Protein AF-A0A3C2D4M3-F1 (afdb_monomer_lite)

Structure (mmCIF, N/CA/C/O backbone):
data_AF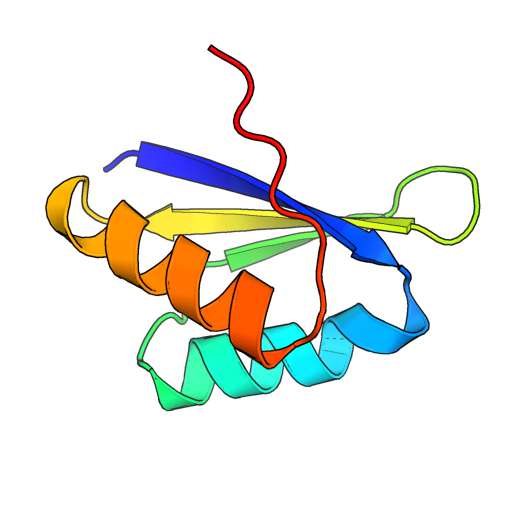-A0A3C2D4M3-F1
#
_entry.id   AF-A0A3C2D4M3-F1
#
loop_
_atom_site.group_PDB
_atom_site.id
_atom_site.type_symbol
_atom_site.label_atom_id
_atom_site.label_alt_id
_atom_site.label_comp_id
_atom_site.label_asym_id
_atom_site.label_entity_id
_atom_site.label_seq_id
_atom_site.pdbx_PDB_ins_code
_atom_site.Cartn_x
_atom_site.Cartn_y
_atom_site.Cartn_z
_atom_site.occupancy
_atom_site.B_iso_or_equiv
_atom_site.auth_seq_id
_atom_site.auth_comp_id
_atom_site.auth_asym_id
_atom_site.auth_atom_id
_atom_site.pdbx_PDB_model_num
ATOM 1 N N . MET A 1 1 ? -11.571 14.259 7.404 1.00 66.19 1 MET A N 1
ATOM 2 C CA . MET A 1 1 ? -10.819 13.323 6.536 1.00 66.19 1 MET A CA 1
ATOM 3 C C . MET A 1 1 ? -9.501 13.970 6.142 1.00 66.19 1 MET A C 1
ATOM 5 O O . MET A 1 1 ? -9.489 15.176 5.923 1.00 66.19 1 MET A O 1
ATOM 9 N N . LYS A 1 2 ? -8.400 13.217 6.102 1.00 76.06 2 LYS A N 1
ATOM 10 C CA . LYS A 1 2 ? -7.096 13.676 5.608 1.00 76.06 2 LYS A CA 1
ATOM 11 C C . LYS A 1 2 ? -6.682 12.838 4.403 1.00 76.06 2 LYS A C 1
ATOM 13 O O . LYS A 1 2 ? -6.955 11.642 4.361 1.00 76.06 2 LYS A O 1
ATOM 18 N N . LYS A 1 3 ? -6.007 13.486 3.455 1.00 81.81 3 LYS A N 1
ATOM 19 C CA . LYS A 1 3 ? -5.367 12.823 2.320 1.00 81.81 3 LYS A CA 1
ATOM 20 C C . LYS A 1 3 ? -3.952 12.432 2.719 1.00 81.81 3 LYS A C 1
ATOM 22 O O . LYS A 1 3 ? -3.187 13.291 3.156 1.00 81.81 3 LYS A O 1
ATOM 27 N N . VAL A 1 4 ? -3.616 11.155 2.588 1.00 85.00 4 VAL A N 1
ATOM 28 C CA . VAL A 1 4 ? -2.255 10.648 2.790 1.00 85.00 4 VAL A CA 1
ATOM 29 C C . VAL A 1 4 ? -1.697 10.266 1.428 1.00 85.00 4 VAL A C 1
ATOM 31 O O . VAL A 1 4 ? -2.286 9.433 0.751 1.00 85.00 4 VAL A O 1
ATOM 34 N N . GLY A 1 5 ? -0.590 10.889 1.022 1.00 85.06 5 GLY A N 1
ATOM 35 C CA . GLY A 1 5 ? 0.144 10.522 -0.190 1.00 85.06 5 GLY A CA 1
ATOM 36 C C . GLY A 1 5 ? 1.277 9.555 0.138 1.00 85.06 5 GLY A C 1
ATOM 37 O O . GLY A 1 5 ? 2.073 9.829 1.038 1.00 85.06 5 GLY A O 1
ATOM 38 N N . ILE A 1 6 ? 1.346 8.439 -0.580 1.00 86.19 6 ILE A N 1
ATOM 39 C CA . ILE A 1 6 ? 2.389 7.422 -0.457 1.00 86.19 6 ILE A CA 1
ATOM 40 C C . ILE A 1 6 ? 3.058 7.250 -1.816 1.00 86.19 6 ILE A C 1
ATOM 42 O O . ILE A 1 6 ? 2.444 6.753 -2.755 1.00 86.19 6 ILE A O 1
ATOM 46 N N . VAL A 1 7 ? 4.336 7.611 -1.916 1.00 86.00 7 VAL A N 1
ATOM 47 C CA . VAL A 1 7 ? 5.136 7.318 -3.110 1.00 86.00 7 VAL A CA 1
ATOM 48 C C . VAL A 1 7 ? 5.638 5.879 -3.028 1.00 86.00 7 VAL A C 1
ATOM 50 O O . VAL A 1 7 ? 6.201 5.467 -2.016 1.00 86.00 7 VAL A O 1
ATOM 53 N N . CYS A 1 8 ? 5.403 5.117 -4.087 1.00 83.88 8 CYS A N 1
ATOM 54 C CA . CYS A 1 8 ? 5.641 3.685 -4.162 1.00 83.88 8 CYS A CA 1
ATOM 55 C C . CYS A 1 8 ? 6.210 3.325 -5.537 1.00 83.88 8 CYS A C 1
ATOM 57 O O . CYS A 1 8 ? 5.754 3.866 -6.544 1.00 83.88 8 CYS A O 1
ATOM 59 N N . ASP A 1 9 ? 7.178 2.410 -5.591 1.00 86.56 9 ASP A N 1
ATOM 60 C CA . ASP A 1 9 ? 7.651 1.856 -6.861 1.00 86.56 9 ASP A CA 1
ATOM 61 C C . ASP A 1 9 ? 6.510 1.105 -7.566 1.00 86.56 9 ASP A C 1
ATOM 63 O O . ASP A 1 9 ? 5.735 0.385 -6.929 1.00 86.56 9 ASP A O 1
ATOM 67 N N . ASN A 1 10 ? 6.426 1.193 -8.893 1.00 85.75 10 ASN A N 1
ATOM 68 C CA . ASN A 1 10 ? 5.320 0.624 -9.671 1.00 85.75 10 ASN A CA 1
ATOM 69 C C . ASN A 1 10 ? 5.109 -0.882 -9.426 1.00 85.75 10 ASN A C 1
ATOM 71 O O . ASN A 1 10 ? 3.967 -1.339 -9.383 1.00 85.75 10 ASN A O 1
ATOM 75 N N . TYR A 1 11 ? 6.180 -1.650 -9.186 1.00 86.94 11 TYR A N 1
ATOM 76 C CA . TYR A 1 11 ? 6.089 -3.090 -8.899 1.00 86.94 11 TYR A CA 1
ATOM 77 C C . TYR A 1 11 ? 5.478 -3.409 -7.519 1.00 86.94 11 TYR A C 1
ATOM 79 O O . TYR A 1 11 ? 4.998 -4.521 -7.308 1.00 86.94 11 TYR A O 1
ATOM 87 N N . LYS A 1 12 ? 5.451 -2.446 -6.586 1.00 86.56 12 LYS A N 1
ATOM 88 C CA . LYS A 1 12 ? 4.858 -2.587 -5.242 1.00 86.56 12 LYS A CA 1
ATOM 89 C C . LYS A 1 12 ? 3.439 -2.024 -5.142 1.00 86.56 12 LYS A C 1
ATOM 91 O O . LYS A 1 12 ?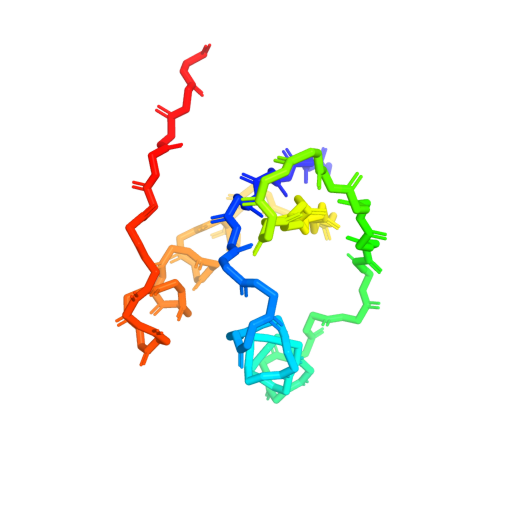 2.751 -2.311 -4.163 1.00 86.56 12 LYS A O 1
ATOM 96 N N . VAL A 1 13 ? 2.969 -1.273 -6.143 1.00 88.25 13 VAL A N 1
ATOM 97 C CA . VAL A 1 13 ? 1.635 -0.642 -6.143 1.00 88.25 13 VAL A CA 1
ATOM 98 C C . VAL A 1 13 ? 0.525 -1.669 -5.938 1.00 88.25 13 VAL A C 1
ATOM 100 O O . VAL A 1 13 ? -0.344 -1.456 -5.098 1.00 88.25 13 VAL A O 1
ATOM 103 N N . ASN A 1 14 ? 0.555 -2.789 -6.664 1.00 89.56 14 ASN A N 1
ATOM 104 C CA . ASN A 1 14 ? -0.493 -3.809 -6.561 1.00 89.56 14 ASN A CA 1
ATOM 105 C C . ASN A 1 14 ? -0.523 -4.452 -5.170 1.00 89.56 14 ASN A C 1
ATOM 107 O O . ASN A 1 14 ? -1.581 -4.500 -4.551 1.00 89.56 14 ASN A O 1
ATOM 111 N N . LYS A 1 15 ? 0.647 -4.819 -4.631 1.00 89.56 15 LYS A N 1
ATOM 112 C CA . LYS A 1 15 ? 0.764 -5.366 -3.273 1.00 89.56 15 LYS A CA 1
ATOM 113 C C . LYS A 1 15 ? 0.248 -4.381 -2.217 1.00 89.56 15 LYS A C 1
ATOM 115 O O . LYS A 1 15 ? -0.448 -4.771 -1.289 1.00 89.56 15 LYS A O 1
ATOM 120 N N . PHE A 1 16 ? 0.543 -3.090 -2.371 1.00 89.75 16 PHE A N 1
ATOM 121 C CA . PHE A 1 16 ? 0.040 -2.067 -1.454 1.00 89.75 16 PHE A CA 1
ATOM 122 C C . PHE A 1 16 ? -1.480 -1.882 -1.545 1.00 89.75 16 PHE A C 1
ATOM 124 O O . PHE A 1 16 ? -2.136 -1.736 -0.517 1.00 89.75 16 PHE A O 1
ATOM 131 N N . LYS A 1 17 ? -2.059 -1.928 -2.753 1.00 90.38 17 LYS A N 1
ATOM 132 C CA . LYS A 1 17 ? -3.519 -1.894 -2.944 1.00 90.38 17 LYS A CA 1
ATOM 133 C C . LYS A 1 17 ? -4.212 -3.076 -2.274 1.00 90.38 17 LYS A C 1
ATOM 135 O O . LYS A 1 17 ? -5.242 -2.882 -1.638 1.00 90.38 17 LYS A O 1
ATOM 140 N N . GLU A 1 18 ? -3.661 -4.277 -2.417 1.00 91.44 18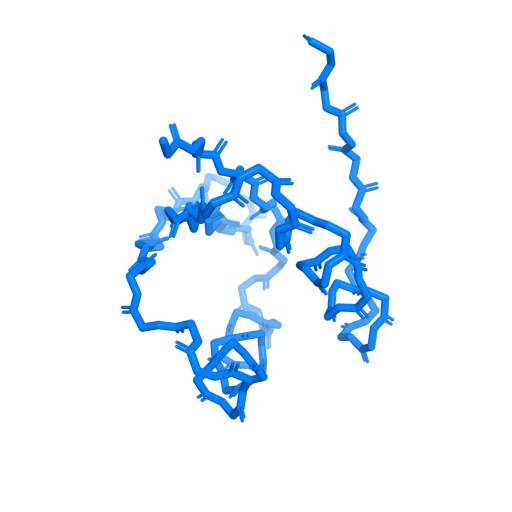 GLU A N 1
ATOM 141 C CA . GLU A 1 18 ? -4.208 -5.485 -1.794 1.00 91.44 18 GLU A CA 1
ATOM 142 C C . GLU A 1 18 ? -4.248 -5.345 -0.269 1.00 91.44 18 GLU A C 1
ATOM 144 O O . GLU A 1 18 ? -5.297 -5.554 0.332 1.00 91.44 18 GLU A O 1
ATOM 149 N N . GLU A 1 19 ? -3.159 -4.887 0.351 1.00 91.00 19 GLU A N 1
ATOM 150 C CA . GLU A 1 19 ? -3.118 -4.648 1.798 1.00 91.00 19 GLU A CA 1
ATOM 151 C C . GLU A 1 19 ? -4.094 -3.552 2.255 1.00 91.00 19 GLU A C 1
ATOM 153 O O . GLU A 1 19 ? -4.748 -3.701 3.289 1.00 91.00 19 GLU A O 1
ATOM 158 N N . LEU A 1 20 ? -4.243 -2.465 1.486 1.00 90.44 20 LEU A N 1
ATOM 159 C CA . LEU A 1 20 ? -5.246 -1.431 1.769 1.00 90.44 20 LEU A CA 1
ATOM 160 C C . LEU A 1 20 ? -6.662 -2.021 1.780 1.00 90.44 20 LEU A C 1
ATOM 162 O O . LEU A 1 20 ? -7.403 -1.810 2.741 1.00 90.44 20 LEU A O 1
ATOM 166 N N . ILE A 1 21 ? -7.012 -2.804 0.757 1.00 91.69 21 ILE A N 1
ATOM 167 C CA . ILE A 1 21 ? -8.331 -3.439 0.634 1.00 91.69 21 ILE A CA 1
ATOM 168 C C . ILE A 1 21 ? -8.555 -4.451 1.764 1.00 91.69 21 ILE A C 1
ATOM 170 O O . ILE A 1 21 ? -9.616 -4.436 2.386 1.00 91.69 21 ILE A O 1
ATOM 174 N N . LEU A 1 22 ? -7.558 -5.284 2.083 1.00 91.50 22 LEU A N 1
ATOM 175 C CA . LEU A 1 22 ? -7.622 -6.254 3.186 1.00 91.50 22 LEU A CA 1
ATOM 176 C C . LEU A 1 22 ? -7.869 -5.584 4.544 1.00 91.50 22 LEU A C 1
ATOM 178 O O . LEU A 1 22 ? -8.486 -6.177 5.428 1.00 91.50 22 LEU A O 1
ATOM 182 N N . LYS A 1 23 ? -7.404 -4.344 4.712 1.00 88.94 23 LYS A N 1
ATOM 183 C CA . LYS A 1 23 ? -7.608 -3.527 5.915 1.00 88.94 23 LYS A CA 1
ATOM 184 C C . LYS A 1 23 ? -8.869 -2.656 5.862 1.00 88.94 23 LYS A C 1
ATOM 186 O O . LYS A 1 23 ? -9.139 -1.937 6.818 1.00 88.94 23 LYS A O 1
ATOM 191 N N . GLY A 1 24 ? -9.657 -2.734 4.789 1.00 90.19 24 GLY A N 1
ATOM 192 C CA . GLY A 1 24 ? -10.915 -1.998 4.636 1.00 90.19 24 GLY A CA 1
ATOM 193 C C . GLY A 1 24 ? -10.768 -0.579 4.079 1.00 90.19 24 GLY A C 1
ATOM 194 O O . GLY A 1 24 ? -11.741 0.173 4.066 1.00 90.19 24 GLY A O 1
ATOM 195 N N . PHE A 1 25 ? -9.587 -0.197 3.590 1.00 89.38 25 PHE A N 1
ATOM 196 C CA . PHE A 1 25 ? -9.375 1.078 2.908 1.00 89.38 25 PHE A CA 1
ATOM 197 C C . PHE A 1 25 ? -9.692 0.925 1.420 1.00 89.38 25 PHE A C 1
ATOM 199 O O . PHE A 1 25 ? -8.885 0.401 0.658 1.00 89.38 25 PHE A O 1
ATOM 206 N N . THR A 1 26 ? -10.864 1.395 0.995 1.00 87.94 26 THR A N 1
ATOM 207 C CA . THR A 1 26 ? -11.302 1.336 -0.414 1.00 87.94 26 THR A CA 1
ATOM 208 C C . THR A 1 26 ? -11.285 2.692 -1.117 1.00 87.94 26 THR A C 1
ATOM 210 O O . THR A 1 26 ? -11.390 2.746 -2.338 1.00 87.94 26 THR A O 1
ATOM 213 N N . ASP A 1 27 ? -11.160 3.787 -0.364 1.00 90.56 27 ASP A N 1
ATOM 214 C CA . ASP A 1 27 ? -11.116 5.155 -0.889 1.00 90.56 27 ASP A CA 1
ATOM 215 C C . ASP A 1 27 ? -9.659 5.590 -1.114 1.00 90.56 27 ASP A C 1
ATOM 217 O O . ASP A 1 27 ? -9.020 6.228 -0.266 1.00 90.56 27 ASP A O 1
ATOM 221 N N . PHE A 1 28 ? -9.105 5.163 -2.251 1.00 91.19 28 PHE A N 1
ATOM 222 C CA . PHE A 1 28 ? -7.766 5.539 -2.681 1.00 91.19 28 PHE A CA 1
ATOM 223 C C . PHE A 1 28 ? -7.653 5.703 -4.198 1.00 91.19 28 PHE A C 1
ATOM 225 O O . PHE A 1 28 ? -8.326 5.038 -4.983 1.00 91.19 28 PHE A O 1
ATOM 232 N N . GLU A 1 29 ? -6.717 6.550 -4.608 1.00 91.69 29 GLU A N 1
ATOM 233 C CA . GLU A 1 29 ? -6.376 6.815 -6.002 1.00 91.69 29 GLU A CA 1
ATOM 234 C C . GLU A 1 29 ? -4.889 6.554 -6.236 1.00 91.69 29 GLU A C 1
ATOM 236 O O . GLU A 1 29 ? -4.065 6.725 -5.338 1.00 91.69 29 GLU A O 1
ATOM 241 N N . VAL A 1 30 ? -4.526 6.154 -7.456 1.00 90.62 30 VAL A N 1
ATOM 242 C CA . VAL A 1 30 ? -3.123 5.980 -7.851 1.00 90.62 30 VAL A CA 1
ATOM 243 C C . VAL A 1 30 ? -2.799 6.922 -8.991 1.00 90.62 30 VAL A C 1
ATOM 245 O O . VAL A 1 30 ? -3.404 6.854 -10.057 1.00 90.62 30 VAL A O 1
ATOM 248 N N . ILE A 1 31 ? -1.822 7.785 -8.750 1.00 91.50 31 ILE A N 1
ATOM 249 C CA . ILE A 1 31 ? -1.345 8.808 -9.668 1.00 91.50 31 ILE A CA 1
ATOM 250 C C . ILE A 1 31 ? 0.045 8.376 -10.147 1.00 91.50 31 ILE A C 1
ATOM 252 O O . ILE A 1 31 ? 0.981 8.375 -9.343 1.00 91.50 31 ILE A O 1
ATOM 256 N N . PRO A 1 32 ? 0.216 8.003 -11.425 1.00 90.06 32 PRO A N 1
ATOM 257 C CA . PRO A 1 32 ? 1.531 7.682 -11.971 1.00 90.06 32 PRO A CA 1
ATOM 258 C C . PRO A 1 32 ?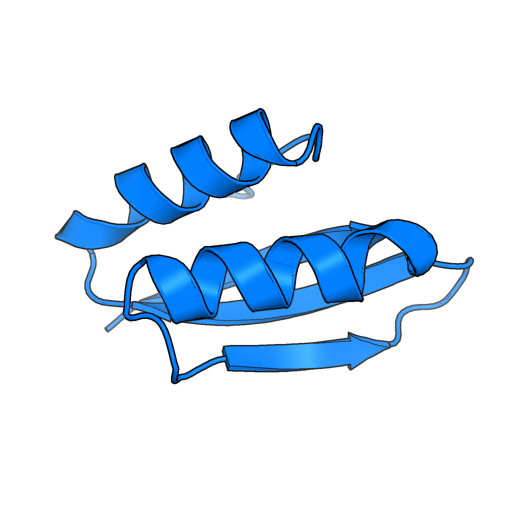 2.481 8.879 -11.845 1.00 90.06 32 PRO A C 1
ATOM 260 O O . PRO A 1 32 ? 2.094 10.013 -12.133 1.00 90.06 32 PRO A O 1
ATOM 263 N N . LEU A 1 33 ? 3.724 8.637 -11.430 1.00 87.62 33 LEU A N 1
ATOM 264 C CA . LEU A 1 33 ? 4.785 9.642 -11.385 1.00 87.62 33 LEU A CA 1
ATOM 265 C C . LEU A 1 33 ? 5.887 9.317 -12.409 1.00 87.62 33 LEU A C 1
ATOM 267 O O . LEU A 1 33 ? 6.029 8.173 -12.844 1.00 87.62 33 LEU A O 1
ATOM 271 N N . PRO A 1 34 ? 6.712 10.305 -12.798 1.00 81.50 34 PRO A N 1
ATOM 272 C CA . PRO A 1 34 ? 7.923 10.036 -13.567 1.00 81.50 34 PRO A CA 1
ATOM 273 C C . PRO A 1 34 ? 8.884 9.126 -12.779 1.00 81.50 34 PRO A C 1
ATOM 275 O O . PRO A 1 34 ? 9.006 9.290 -11.566 1.00 81.50 34 PRO A O 1
ATOM 278 N N . LYS A 1 35 ? 9.640 8.263 -13.482 1.00 80.69 35 LYS A N 1
ATOM 279 C CA . LYS A 1 35 ? 10.698 7.371 -12.943 1.00 80.69 35 LYS A CA 1
ATOM 280 C C . LYS A 1 35 ? 10.208 6.136 -12.166 1.00 80.69 35 LYS A C 1
ATOM 282 O O . LYS A 1 35 ? 10.626 5.925 -11.035 1.00 80.69 35 LYS A O 1
ATOM 287 N N . ASP A 1 36 ? 9.346 5.325 -12.778 1.00 85.69 36 ASP A N 1
ATOM 288 C CA . ASP A 1 36 ? 8.924 4.008 -12.257 1.00 85.69 36 ASP A CA 1
ATOM 289 C C . ASP A 1 36 ? 8.262 4.011 -10.871 1.00 85.69 36 ASP A C 1
ATOM 291 O O . ASP A 1 36 ? 8.161 2.976 -10.211 1.00 85.69 36 ASP A O 1
ATOM 295 N N . CYS A 1 37 ? 7.733 5.164 -10.470 1.00 87.50 37 CYS A N 1
ATOM 296 C CA . CYS A 1 37 ? 7.012 5.352 -9.222 1.00 87.50 37 CYS A CA 1
ATOM 297 C C . CYS A 1 37 ? 5.568 5.778 -9.485 1.00 87.50 37 CYS A C 1
ATOM 299 O O . CYS A 1 37 ? 5.232 6.373 -10.507 1.00 87.50 37 CYS A O 1
ATOM 301 N N . SER A 1 38 ? 4.717 5.547 -8.498 1.00 89.62 38 SER A N 1
ATOM 302 C CA . SER A 1 38 ? 3.356 6.055 -8.425 1.00 89.62 38 SER A CA 1
ATOM 303 C C . SER A 1 38 ? 3.115 6.665 -7.050 1.00 89.62 38 SER A C 1
ATOM 305 O O . SER A 1 38 ? 3.670 6.219 -6.048 1.00 89.62 38 SER A O 1
ATOM 307 N N . ASN A 1 39 ? 2.274 7.687 -6.989 1.00 90.06 39 ASN A N 1
ATOM 308 C CA . ASN A 1 39 ? 1.765 8.239 -5.745 1.00 90.06 39 ASN A CA 1
ATOM 309 C C . ASN A 1 39 ? 0.370 7.676 -5.474 1.00 90.06 39 ASN A C 1
ATOM 311 O O . ASN A 1 39 ? -0.543 7.859 -6.275 1.00 90.06 39 ASN A O 1
ATOM 315 N N . ILE A 1 40 ? 0.200 7.005 -4.346 1.00 89.88 40 ILE A N 1
ATOM 316 C CA . ILE A 1 40 ? -1.072 6.460 -3.889 1.00 89.88 40 ILE A CA 1
ATOM 317 C C . ILE A 1 40 ? -1.649 7.444 -2.881 1.00 89.88 40 ILE A C 1
ATOM 319 O O . ILE A 1 40 ? -1.039 7.706 -1.847 1.00 89.88 40 ILE A O 1
ATOM 323 N N . VAL A 1 41 ? -2.807 8.015 -3.189 1.00 90.50 41 VAL A N 1
ATOM 324 C CA . VAL A 1 41 ? -3.511 8.952 -2.315 1.00 90.50 41 VAL A CA 1
ATOM 325 C C . VAL A 1 41 ? -4.638 8.202 -1.631 1.00 90.50 41 VAL A C 1
ATOM 327 O O . VAL A 1 41 ? -5.558 7.753 -2.300 1.00 90.50 41 VAL A O 1
ATOM 330 N N . VAL A 1 42 ? -4.578 8.073 -0.309 1.00 89.25 42 VAL A N 1
ATOM 331 C CA . VAL A 1 42 ? -5.611 7.400 0.489 1.00 89.25 42 VAL A CA 1
ATOM 332 C C . VAL A 1 42 ? -6.372 8.445 1.300 1.00 89.25 42 VAL A C 1
ATOM 334 O O . VAL A 1 42 ? -5.765 9.254 2.014 1.00 89.25 42 VAL A O 1
ATOM 337 N N . ASN A 1 43 ? -7.699 8.437 1.198 1.00 88.06 43 ASN A N 1
ATOM 338 C CA . ASN A 1 43 ? -8.573 9.279 2.005 1.00 88.06 43 ASN A CA 1
ATOM 339 C C . ASN A 1 43 ? -8.923 8.530 3.293 1.00 88.06 43 ASN A C 1
ATOM 341 O O . ASN A 1 43 ? -9.638 7.533 3.274 1.00 88.06 43 ASN A O 1
ATOM 345 N N . VAL A 1 44 ? -8.423 9.007 4.434 1.00 87.12 44 VAL A N 1
ATOM 346 C CA . VAL A 1 44 ? -8.640 8.336 5.726 1.00 87.12 44 VAL A CA 1
ATOM 347 C C . VAL A 1 44 ? -9.044 9.305 6.830 1.00 87.12 44 VAL A C 1
ATOM 349 O O . VAL A 1 44 ? -8.778 10.513 6.786 1.00 87.12 44 VAL A O 1
ATOM 352 N N . ALA A 1 45 ? -9.703 8.780 7.863 1.00 85.00 45 ALA A N 1
ATOM 353 C CA . ALA A 1 45 ? -9.842 9.485 9.132 1.00 85.00 45 ALA A CA 1
ATOM 354 C C . ALA A 1 45 ? -8.458 9.701 9.772 1.00 85.00 45 ALA A C 1
ATOM 356 O O . ALA A 1 45 ? -7.531 8.921 9.559 1.00 85.00 45 ALA A O 1
ATOM 357 N N . VAL A 1 46 ? -8.308 10.768 10.563 1.00 83.19 46 VAL A N 1
ATOM 358 C CA . VAL A 1 46 ? -7.010 11.148 11.160 1.00 83.19 46 VAL A CA 1
ATOM 359 C C . VAL A 1 46 ? -6.439 10.029 12.037 1.00 83.19 46 VAL A C 1
ATOM 361 O O . VAL A 1 46 ? -5.233 9.803 12.050 1.00 83.19 46 VAL A O 1
ATOM 364 N N . GLU A 1 47 ? -7.318 9.307 12.718 1.00 85.81 47 GLU A N 1
ATOM 365 C CA . GLU A 1 47 ? -7.009 8.213 13.640 1.00 85.81 47 GLU A CA 1
ATOM 366 C C . GLU A 1 47 ? -6.371 7.009 12.922 1.00 85.81 47 GLU A C 1
ATOM 368 O O . GLU A 1 47 ? -5.490 6.338 13.461 1.00 85.81 47 GLU A O 1
ATOM 373 N N . LEU A 1 48 ? -6.739 6.797 11.654 1.00 86.00 48 LEU A N 1
ATOM 374 C CA . LEU A 1 48 ? -6.318 5.654 10.841 1.00 86.00 48 LEU A CA 1
ATOM 375 C C . LEU A 1 48 ? -5.007 5.896 10.078 1.00 86.00 48 LEU A C 1
ATOM 377 O O . LEU A 1 48 ? -4.466 4.981 9.463 1.00 86.00 48 LEU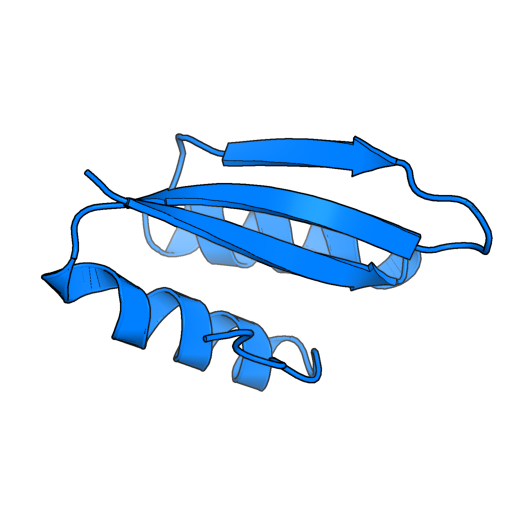 A O 1
ATOM 381 N N . ILE A 1 49 ? -4.433 7.103 10.151 1.00 84.25 49 ILE A N 1
ATOM 382 C CA . ILE A 1 49 ? -3.142 7.419 9.511 1.00 84.25 49 ILE A CA 1
ATOM 383 C C . ILE A 1 49 ? -2.029 6.494 10.027 1.00 84.25 49 ILE A C 1
ATOM 385 O O . ILE A 1 49 ? -1.135 6.105 9.273 1.00 84.25 49 ILE A O 1
ATOM 389 N N . SER A 1 50 ? -2.087 6.120 11.309 1.00 87.19 50 SER A N 1
ATOM 390 C CA . SER A 1 50 ? -1.117 5.199 11.909 1.00 87.19 50 SER A CA 1
ATOM 391 C C . SER A 1 50 ? -1.170 3.798 11.288 1.00 87.19 50 SER A C 1
ATOM 393 O O . SER A 1 50 ? -0.137 3.137 11.191 1.00 87.19 50 SER A O 1
ATOM 395 N N . GLU A 1 51 ? -2.336 3.360 10.807 1.00 87.81 51 GLU A N 1
ATOM 396 C CA . GLU A 1 51 ? -2.488 2.070 10.137 1.00 87.81 51 GLU A CA 1
ATOM 397 C C . GLU A 1 51 ? -1.892 2.087 8.736 1.00 87.81 51 GLU A C 1
ATOM 399 O O . GLU A 1 51 ? -1.151 1.173 8.385 1.00 87.81 51 GLU A O 1
ATOM 404 N N . ILE A 1 52 ? -2.101 3.169 7.981 1.00 86.06 52 ILE A N 1
ATOM 405 C CA . ILE A 1 52 ? -1.461 3.362 6.673 1.00 86.06 52 ILE A CA 1
ATOM 406 C C . ILE A 1 52 ? 0.066 3.284 6.803 1.00 86.06 52 ILE A C 1
ATOM 408 O O . ILE A 1 52 ? 0.729 2.623 6.007 1.00 86.06 52 ILE A O 1
ATOM 412 N N . SER A 1 53 ? 0.631 3.877 7.859 1.00 84.75 53 SER A N 1
ATOM 413 C CA . SER A 1 53 ? 2.064 3.769 8.152 1.00 84.75 53 SER A CA 1
ATOM 414 C C . SER A 1 53 ? 2.520 2.321 8.393 1.00 84.75 53 SER A C 1
ATOM 416 O O . SER A 1 53 ? 3.605 1.949 7.948 1.00 84.75 53 SER A O 1
ATOM 418 N N . LYS A 1 54 ? 1.720 1.495 9.081 1.00 87.12 54 LYS A N 1
ATOM 419 C CA . LYS A 1 54 ? 2.025 0.067 9.309 1.00 87.12 54 LYS A CA 1
ATOM 420 C C . LYS A 1 54 ? 1.937 -0.750 8.017 1.00 87.12 54 LYS A C 1
ATOM 422 O O . LYS A 1 54 ? 2.760 -1.638 7.796 1.00 87.12 54 LYS A O 1
ATOM 427 N N . ILE A 1 55 ? 0.981 -0.433 7.142 1.00 86.56 55 ILE A N 1
ATOM 428 C CA . ILE A 1 55 ? 0.859 -1.075 5.826 1.00 86.56 55 ILE A CA 1
ATOM 429 C C . ILE A 1 55 ? 2.098 -0.766 4.978 1.00 86.56 55 ILE A C 1
ATOM 431 O O . ILE A 1 55 ? 2.695 -1.678 4.412 1.00 86.56 55 ILE A O 1
ATOM 435 N N . CYS A 1 56 ? 2.559 0.489 4.964 1.00 84.38 56 CYS A N 1
ATOM 436 C CA . CYS A 1 56 ? 3.797 0.863 4.271 1.00 84.38 56 CYS A CA 1
ATOM 437 C C . CYS A 1 56 ? 5.000 0.043 4.760 1.00 84.38 56 CYS A C 1
ATOM 439 O O . CYS A 1 56 ? 5.765 -0.458 3.941 1.00 84.38 56 CYS A O 1
ATOM 441 N N . GLN A 1 57 ? 5.138 -0.156 6.075 1.00 82.44 57 GLN A N 1
ATOM 442 C CA . GLN A 1 57 ? 6.199 -0.998 6.644 1.00 82.44 57 GLN A CA 1
ATOM 443 C C . GLN A 1 57 ? 6.084 -2.464 6.200 1.00 82.44 57 GLN A C 1
ATOM 445 O O . GLN A 1 57 ? 7.090 -3.077 5.859 1.00 82.44 57 GLN A O 1
ATOM 450 N N . THR A 1 58 ? 4.864 -3.006 6.145 1.00 79.12 58 THR A N 1
ATOM 451 C CA . THR A 1 58 ? 4.590 -4.400 5.740 1.00 79.12 58 THR A CA 1
ATOM 452 C C . THR A 1 58 ? 4.944 -4.658 4.272 1.00 79.12 58 THR A C 1
ATOM 454 O O . THR A 1 58 ? 5.403 -5.739 3.905 1.00 79.12 58 THR A O 1
ATOM 457 N N . VAL A 1 59 ? 4.765 -3.650 3.418 1.00 76.88 59 VAL A N 1
ATOM 458 C CA . VAL A 1 59 ? 5.054 -3.722 1.976 1.00 76.88 59 VAL A CA 1
ATOM 459 C C . VAL A 1 59 ? 6.494 -3.278 1.656 1.00 76.88 59 VAL A C 1
ATOM 461 O O . VAL A 1 59 ? 6.881 -3.209 0.490 1.00 76.88 59 VAL A O 1
ATOM 464 N N . GLU A 1 60 ? 7.315 -3.015 2.680 1.00 72.88 60 GLU A N 1
ATOM 465 C CA . GLU A 1 60 ? 8.686 -2.499 2.547 1.00 72.88 60 GLU A CA 1
ATOM 466 C C . GLU A 1 60 ? 8.745 -1.207 1.714 1.00 72.88 60 GLU A C 1
ATOM 468 O O . GLU A 1 60 ? 9.611 -1.021 0.851 1.00 72.88 60 GLU A O 1
ATOM 473 N N . LEU A 1 61 ? 7.774 -0.319 1.927 1.00 69.00 61 LEU A N 1
ATOM 474 C CA . LEU A 1 61 ? 7.743 1.024 1.366 1.00 69.00 61 LEU A CA 1
ATOM 475 C C . LEU A 1 61 ? 8.280 2.003 2.405 1.00 69.00 61 LEU A C 1
ATOM 477 O O . LEU A 1 61 ? 7.764 2.105 3.520 1.00 69.00 61 LEU A O 1
ATOM 481 N N . TYR A 1 62 ? 9.317 2.752 2.035 1.00 59.44 62 TYR A N 1
ATOM 482 C CA . TYR A 1 62 ? 9.843 3.819 2.878 1.00 59.44 62 TYR A CA 1
ATOM 483 C C . TYR A 1 62 ? 8.815 4.953 2.971 1.00 59.44 62 TYR A C 1
ATOM 485 O O . TYR A 1 62 ? 8.675 5.778 2.072 1.00 59.44 62 TYR A O 1
ATOM 493 N N . PHE A 1 63 ? 8.080 4.999 4.082 1.00 54.97 63 PHE A N 1
ATOM 494 C CA . PHE A 1 63 ? 7.119 6.059 4.361 1.00 54.97 63 PHE A CA 1
ATOM 495 C C . PHE A 1 63 ? 7.855 7.340 4.778 1.00 54.97 63 PHE A C 1
ATOM 497 O O . PHE A 1 63 ? 8.365 7.436 5.894 1.00 54.97 63 PHE A O 1
ATOM 504 N N . LYS A 1 64 ? 7.904 8.346 3.897 1.00 54.12 64 LYS A N 1
ATOM 505 C CA . LYS A 1 64 ? 8.377 9.691 4.250 1.00 54.12 64 LYS A CA 1
ATOM 506 C C . LYS A 1 64 ? 7.178 10.618 4.423 1.00 54.12 64 LYS A C 1
ATOM 508 O O . LYS A 1 64 ? 6.546 11.023 3.453 1.00 54.12 64 LYS A O 1
ATOM 513 N N . ARG A 1 65 ? 6.869 10.960 5.673 1.00 45.84 65 ARG A N 1
ATOM 514 C CA . ARG A 1 65 ? 5.860 11.973 5.999 1.00 45.84 65 ARG A CA 1
ATOM 515 C C . ARG A 1 65 ? 6.452 13.356 5.716 1.00 45.84 65 ARG A C 1
ATOM 517 O O . ARG A 1 65 ? 7.392 13.755 6.397 1.00 45.84 65 ARG A O 1
ATOM 524 N N . SER A 1 66 ? 5.929 14.071 4.724 1.00 44.38 66 SER A N 1
ATOM 525 C CA . SER A 1 66 ? 6.170 15.517 4.617 1.00 44.38 66 SER A CA 1
ATOM 526 C C . SER A 1 66 ? 5.257 16.248 5.604 1.00 44.38 66 SER A C 1
ATOM 528 O O . SER A 1 66 ? 4.085 15.884 5.731 1.00 44.38 66 SER A O 1
ATOM 530 N N . ASN A 1 67 ? 5.829 17.208 6.337 1.00 35.94 67 ASN A N 1
ATOM 531 C CA . ASN A 1 67 ? 5.109 18.116 7.239 1.00 35.94 67 ASN A 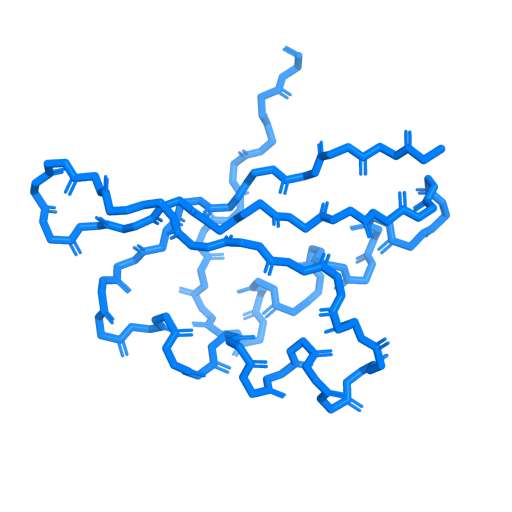CA 1
ATOM 532 C C . ASN A 1 67 ? 4.245 19.104 6.459 1.00 35.94 67 ASN A C 1
ATOM 534 O O . ASN A 1 67 ? 4.738 19.595 5.419 1.00 35.94 67 ASN A O 1
#

Sequence (67 aa):
MKKVGIVCDNYKVNKFKEELILKGFTDFEVIPLPKDCSNIVVNVAVELISEISKICQTVELYFKRSN

Secondary structure (DSSP, 8-state):
-EEEEEEEEHHHHHHHHHHHHHTT---EEEEE-SSSEEEEEEEE-GGGHHHHHHHHHHTT-------

Radius of gyration: 10.87 Å; chains: 1; bounding box: 22×24×27 Å

pLDDT: mean 82.87, std 11.94, range [35.94, 91.69]

Foldseek 3Di:
DDKDKAKAALVLVVVLVVLCVVVPQPAWDWADDPDRIIIIIGDDDPVCVVVSVVSCVVSVGDDDDDD